Protein AF-A0A2V8JBW6-F1 (afdb_monomer)

Radius of gyration: 11.86 Å; Cα contacts (8 Å, |Δi|>4): 79; chains: 1; bounding box: 34×23×29 Å

pLDDT: mean 96.01, std 4.96, range [64.25, 98.62]

Sequence (77 aa):
MNLSDIPASLRDWFEQTPEVLGGKLRVRGARVSVEQVLELLEAGVPPADIIKSFPSLDLPSVIAVERLAAHCALAML

Solvent-accessible surface area (backbone atoms only — not comparable to full-atom values): 4594 Å² total; per-residue (Å²): 124,58,71,86,77,48,58,80,96,54,40,85,50,43,41,64,44,66,91,46,81,75,40,43,40,18,38,46,93,34,98,46,42,50,66,60,55,48,54,39,47,72,74,66,51,52,63,79,56,51,33,71,78,36,81,65,46,50,66,69,54,52,52,51,51,53,53,48,51,54,53,52,58,61,74,73,110

Mean predicted aligned error: 2.37 Å

Foldseek 3Di:
DALVVFPPVLSQQWDFDCVAPNRAIPGPQFSHHLVNLVVCVVVVNDLVVVCVVGVSDDSVSSVSSVVRVVVVVVVVD

Nearest PDB structures (f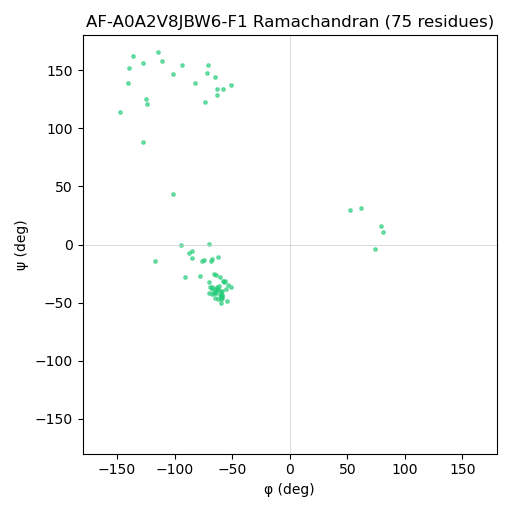oldseek):
  2ga1-assembly1_B  TM=8.476E-01  e=4.210E-03  Trichormus variabilis ATCC 29413
  5af3-assembly1_B  TM=8.458E-01  e=3.894E-02  Mycobacterium tuberculosis H37Rv
  5af3-assembly1_A  TM=8.460E-01  e=7.017E-02  Mycobacterium tuberculosis H37Rv

Structure (mmCIF, N/CA/C/O backbone):
data_AF-A0A2V8JBW6-F1
#
_entry.id   AF-A0A2V8JBW6-F1
#
loop_
_atom_site.group_PDB
_atom_site.id
_atom_site.type_symbol
_atom_site.label_atom_id
_atom_site.label_alt_id
_atom_site.label_comp_id
_atom_site.label_asym_id
_atom_site.label_entity_id
_atom_site.label_seq_id
_atom_site.pdbx_PDB_ins_code
_atom_site.Cartn_x
_a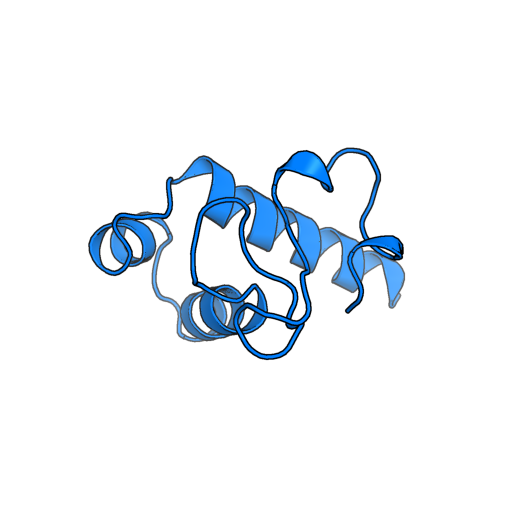tom_site.Cartn_y
_atom_site.Cartn_z
_atom_site.occupancy
_atom_site.B_iso_or_equiv
_atom_site.auth_seq_id
_atom_site.auth_comp_id
_atom_site.auth_asym_id
_atom_site.auth_atom_id
_atom_site.pdbx_PDB_model_num
ATOM 1 N N . MET A 1 1 ? 4.588 -4.710 9.774 1.00 82.88 1 MET A N 1
ATOM 2 C CA . MET A 1 1 ? 5.115 -3.326 9.806 1.00 82.88 1 MET A CA 1
ATOM 3 C C . MET A 1 1 ? 4.153 -2.461 10.595 1.00 82.88 1 MET A C 1
ATOM 5 O O . MET A 1 1 ? 2.956 -2.586 10.352 1.00 82.88 1 MET A O 1
ATOM 9 N N . ASN A 1 2 ? 4.632 -1.640 11.532 1.00 91.00 2 ASN A N 1
ATOM 10 C CA . ASN A 1 2 ? 3.769 -0.701 12.250 1.00 91.00 2 ASN A CA 1
ATOM 11 C C . ASN A 1 2 ? 3.779 0.667 11.570 1.00 91.00 2 ASN A C 1
ATOM 13 O O . ASN A 1 2 ? 4.757 1.047 10.929 1.00 91.00 2 ASN A O 1
ATOM 17 N N . LEU A 1 3 ? 2.705 1.438 11.744 1.00 92.12 3 LEU A N 1
ATOM 18 C CA . LEU A 1 3 ? 2.608 2.803 11.214 1.00 92.12 3 LEU A CA 1
ATOM 19 C C . LEU A 1 3 ? 3.741 3.715 11.729 1.00 92.12 3 LEU A C 1
ATOM 21 O O . LEU A 1 3 ? 4.188 4.609 11.011 1.00 92.12 3 LEU A O 1
ATOM 25 N N . SER A 1 4 ? 4.230 3.472 12.950 1.00 91.56 4 SER A N 1
ATOM 26 C CA . SER A 1 4 ? 5.374 4.177 13.550 1.00 91.56 4 SER A CA 1
ATOM 27 C C . SER A 1 4 ? 6.672 4.023 12.758 1.00 91.56 4 SER A C 1
ATOM 29 O O . SER A 1 4 ? 7.513 4.921 12.793 1.00 91.56 4 SER A O 1
ATOM 31 N N . ASP A 1 5 ? 6.809 2.915 12.032 1.00 91.19 5 ASP A N 1
ATOM 32 C CA . ASP A 1 5 ? 8.034 2.524 11.332 1.00 91.19 5 ASP A CA 1
ATOM 33 C C . ASP A 1 5 ? 8.096 3.137 9.919 1.00 91.19 5 ASP A C 1
ATOM 35 O O . ASP A 1 5 ? 9.108 3.042 9.230 1.00 91.19 5 ASP A O 1
ATOM 39 N N . ILE A 1 6 ? 7.014 3.789 9.475 1.00 94.38 6 ILE A N 1
ATOM 40 C CA . ILE A 1 6 ? 6.893 4.383 8.140 1.00 94.38 6 ILE A CA 1
ATOM 41 C C . ILE A 1 6 ? 7.560 5.768 8.105 1.00 94.38 6 ILE A C 1
ATOM 43 O O . ILE A 1 6 ? 7.358 6.573 9.030 1.00 94.38 6 ILE A O 1
ATOM 47 N N . PRO A 1 7 ? 8.285 6.112 7.018 1.00 94.50 7 PRO A N 1
ATOM 48 C CA . PRO A 1 7 ? 8.812 7.456 6.796 1.00 94.50 7 PRO A CA 1
ATOM 49 C C . PRO A 1 7 ? 7.742 8.534 6.942 1.00 94.50 7 PRO A C 1
ATOM 51 O O . PRO A 1 7 ? 6.645 8.404 6.402 1.00 94.50 7 PRO A O 1
ATOM 54 N N . ALA A 1 8 ? 8.075 9.641 7.611 1.00 95.12 8 ALA A N 1
ATOM 55 C CA . ALA A 1 8 ? 7.131 10.736 7.845 1.00 95.12 8 ALA A CA 1
ATOM 56 C C . ALA A 1 8 ? 6.473 11.251 6.549 1.00 95.12 8 ALA A C 1
ATOM 58 O O . ALA A 1 8 ? 5.287 11.552 6.549 1.00 95.12 8 ALA A O 1
ATOM 59 N N . SER A 1 9 ? 7.209 11.257 5.433 1.00 95.81 9 SER A N 1
ATOM 60 C CA . SER A 1 9 ? 6.719 11.664 4.108 1.00 95.81 9 SER A CA 1
ATOM 61 C C . SER A 1 9 ? 5.672 10.731 3.486 1.00 95.81 9 SER A C 1
ATOM 63 O O . SER A 1 9 ? 5.066 11.095 2.479 1.00 95.81 9 SER A O 1
ATOM 65 N N . LEU A 1 10 ? 5.470 9.532 4.043 1.00 97.12 10 LEU A N 1
ATOM 66 C CA . LEU A 1 10 ? 4.522 8.533 3.547 1.00 97.12 10 LEU A CA 1
ATOM 67 C C . LEU A 1 10 ? 3.390 8.214 4.537 1.00 97.12 10 LEU A C 1
ATOM 69 O O . LEU A 1 10 ? 2.401 7.612 4.130 1.00 97.12 10 LEU A O 1
ATOM 73 N N . ARG A 1 11 ? 3.492 8.606 5.815 1.00 96.38 11 ARG A N 1
ATOM 74 C CA . ARG A 1 11 ? 2.524 8.219 6.866 1.00 96.38 11 ARG A CA 1
ATOM 75 C C . ARG A 1 11 ? 1.080 8.615 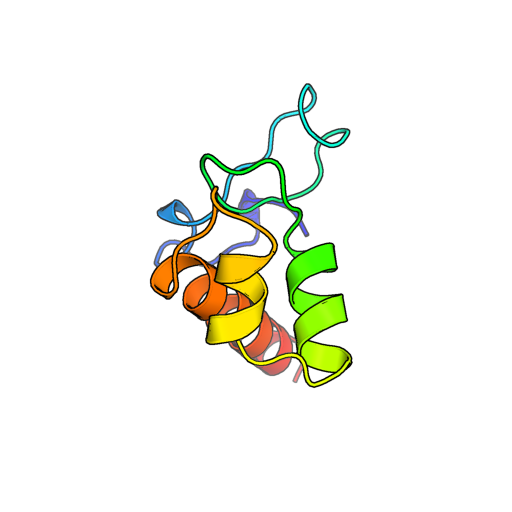6.566 1.00 96.38 11 ARG A C 1
ATOM 77 O O . ARG A 1 11 ? 0.162 7.888 6.942 1.00 96.38 11 ARG A O 1
ATOM 84 N N . ASP A 1 12 ? 0.868 9.725 5.867 1.00 97.69 12 ASP A N 1
ATOM 85 C CA . ASP A 1 12 ? -0.478 10.205 5.540 1.00 97.69 12 ASP A CA 1
ATOM 86 C C . ASP A 1 12 ? -1.214 9.294 4.547 1.00 97.69 12 ASP A C 1
ATOM 88 O O . ASP A 1 12 ? -2.435 9.360 4.454 1.00 97.69 12 ASP A O 1
ATOM 92 N N . TRP A 1 13 ? -0.519 8.370 3.880 1.00 98.38 13 TRP A N 1
ATOM 93 C CA . TRP A 1 13 ? -1.133 7.377 2.993 1.00 98.38 13 TRP A CA 1
ATOM 94 C C . TRP A 1 13 ? -1.647 6.135 3.715 1.00 98.38 13 TRP A C 1
ATOM 96 O O . TRP A 1 13 ? -2.373 5.339 3.119 1.00 98.38 13 TRP A O 1
ATOM 106 N N . PHE A 1 14 ? -1.294 5.956 4.989 1.00 98.31 14 PHE A N 1
ATOM 107 C CA . PHE A 1 14 ? -1.562 4.724 5.716 1.00 98.31 14 PHE A CA 1
ATOM 108 C C . PHE A 1 14 ? -2.279 4.964 7.034 1.00 98.31 14 PHE A C 1
ATOM 110 O O . PHE A 1 14 ? -2.210 6.031 7.640 1.00 98.31 14 PHE A O 1
ATOM 117 N N . GLU A 1 15 ? -2.967 3.931 7.492 1.00 97.94 15 GLU A N 1
ATOM 118 C CA . GLU A 1 15 ? -3.664 3.917 8.764 1.00 97.94 15 GLU A CA 1
ATOM 119 C C . GLU A 1 15 ? -3.471 2.556 9.436 1.00 97.94 15 GLU A C 1
ATOM 121 O O . GLU A 1 15 ? -3.272 1.533 8.777 1.00 97.94 15 GLU A O 1
ATOM 126 N N . GLN A 1 16 ? -3.51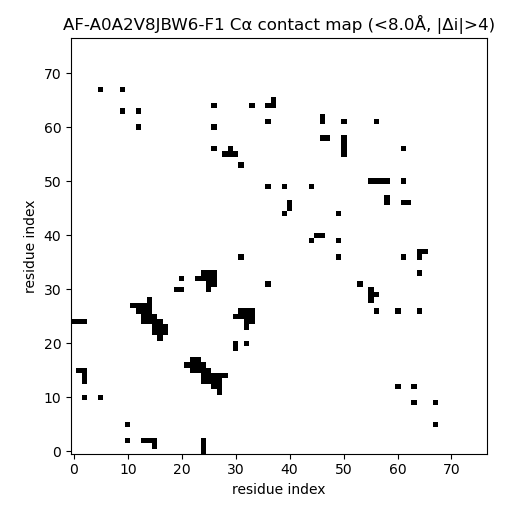8 2.535 10.764 1.00 97.81 16 GLN A N 1
ATOM 127 C CA . GLN A 1 16 ? -3.449 1.310 11.544 1.00 97.81 16 GLN A CA 1
ATOM 128 C C . GLN A 1 16 ? -4.301 1.494 12.795 1.00 97.81 16 GLN A C 1
ATOM 130 O O . GLN A 1 16 ? -4.001 2.340 13.633 1.00 97.81 16 GLN A O 1
ATOM 135 N N . THR A 1 17 ? -5.384 0.728 12.899 1.00 96.94 17 THR A N 1
ATOM 136 C CA . THR A 1 17 ? -6.306 0.777 14.041 1.00 96.94 17 THR A CA 1
ATOM 137 C C . THR A 1 17 ? -6.750 -0.645 14.396 1.00 96.94 17 THR A C 1
ATOM 139 O O . THR A 1 17 ? -6.991 -1.428 13.469 1.00 96.94 17 THR A O 1
ATOM 142 N N . PRO A 1 18 ? -6.853 -1.021 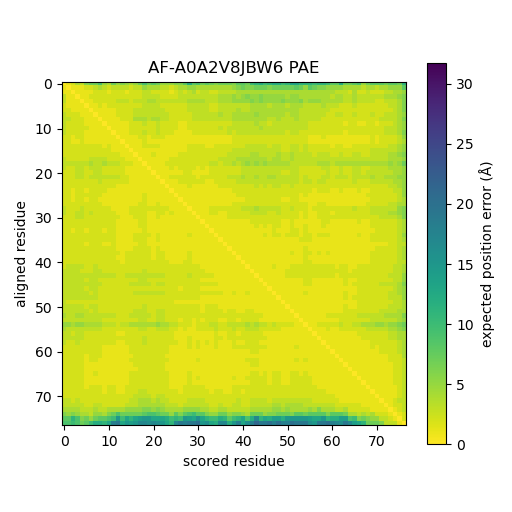15.686 1.00 96.62 18 PRO A N 1
ATOM 143 C CA . PRO A 1 18 ? -7.195 -2.391 16.091 1.00 96.62 18 PRO A CA 1
ATOM 144 C C . PRO A 1 18 ? -8.520 -2.912 15.511 1.00 96.62 18 PRO A C 1
ATOM 146 O O . PRO A 1 18 ? -8.658 -4.099 15.221 1.00 96.62 18 PRO A O 1
ATOM 149 N N . GLU A 1 19 ? -9.487 -2.022 15.29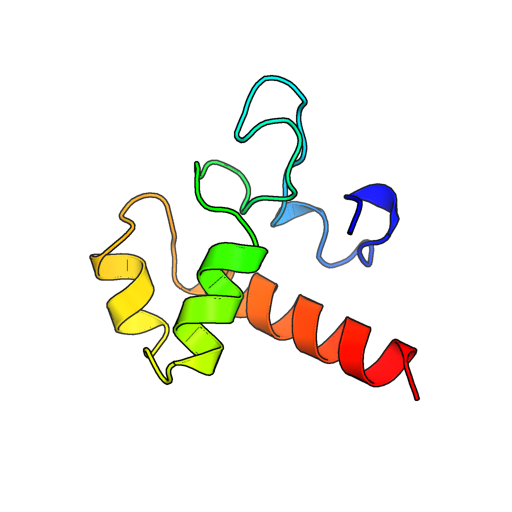6 1.00 97.38 19 GLU A N 1
ATOM 150 C CA . GLU A 1 19 ? -10.871 -2.336 14.918 1.00 97.38 19 GLU A CA 1
ATOM 151 C C . GLU A 1 19 ? -11.014 -2.726 13.438 1.00 97.38 19 GLU A C 1
ATOM 153 O O . GLU A 1 19 ? -12.040 -3.258 13.003 1.00 97.38 19 GLU A O 1
ATOM 158 N N . VAL A 1 20 ? -9.991 -2.457 12.627 1.00 96.69 20 VAL A N 1
ATOM 159 C CA . VAL A 1 20 ? -10.037 -2.650 11.179 1.00 96.69 20 VAL A CA 1
ATOM 160 C C . VAL A 1 20 ? -8.883 -3.543 10.752 1.00 96.69 20 VAL A C 1
ATOM 162 O O . VAL A 1 20 ? -7.722 -3.270 11.042 1.00 96.69 20 VAL A O 1
ATOM 165 N N . LEU A 1 21 ? -9.220 -4.629 10.047 1.00 96.62 21 LEU A N 1
ATOM 166 C CA . LEU A 1 21 ? -8.268 -5.659 9.611 1.00 96.62 21 LEU A CA 1
ATOM 167 C C . LEU A 1 21 ? -7.394 -6.207 10.758 1.00 96.62 21 LEU A C 1
ATOM 169 O O . LEU A 1 21 ? -6.251 -6.590 10.531 1.00 96.62 21 LEU A O 1
ATOM 173 N N . GLY A 1 22 ? -7.914 -6.223 11.991 1.00 95.88 22 GLY A N 1
ATOM 174 C CA . GLY A 1 22 ? -7.192 -6.719 13.165 1.00 95.88 22 GLY A CA 1
ATOM 175 C C . GLY A 1 22 ? -5.918 -5.934 13.485 1.00 95.88 22 GLY A C 1
ATOM 176 O O . GLY A 1 22 ? -4.943 -6.527 13.935 1.00 95.88 22 GLY A O 1
ATOM 177 N N . GLY A 1 23 ? -5.880 -4.628 13.196 1.00 96.44 23 GLY A N 1
ATOM 178 C CA . GLY A 1 23 ? -4.692 -3.807 13.437 1.00 96.44 23 GLY A CA 1
ATOM 179 C C . GLY A 1 23 ? -3.615 -3.916 12.360 1.00 96.44 23 GLY A C 1
ATOM 180 O O . GLY A 1 23 ? -2.513 -3.405 12.554 1.00 96.44 23 GLY A O 1
ATOM 181 N N . LYS A 1 24 ? -3.894 -4.546 11.214 1.00 97.00 24 LYS A N 1
ATOM 182 C CA . LYS A 1 24 ? -2.970 -4.519 10.074 1.00 97.00 24 LYS A CA 1
ATOM 183 C C . LYS A 1 24 ? -2.820 -3.103 9.513 1.00 97.00 24 LYS A C 1
ATOM 185 O O . LYS A 1 24 ? -3.783 -2.335 9.451 1.00 97.00 24 LYS A O 1
ATOM 190 N N . LEU A 1 25 ? -1.605 -2.788 9.061 1.00 98.00 25 LEU A N 1
ATOM 191 C CA . LEU A 1 25 ? -1.330 -1.578 8.296 1.00 98.00 25 LEU A CA 1
ATOM 192 C C . LEU A 1 25 ? -2.109 -1.625 6.977 1.00 98.00 25 LEU A C 1
ATOM 194 O O . LEU A 1 25 ? -2.044 -2.608 6.230 1.00 98.00 25 LEU A O 1
ATOM 198 N N . ARG A 1 26 ? -2.843 -0.556 6.690 1.00 98.25 26 ARG A N 1
ATOM 199 C CA . ARG A 1 26 ? -3.707 -0.450 5.515 1.00 98.25 26 ARG A CA 1
ATOM 200 C C . ARG A 1 26 ? -3.555 0.897 4.841 1.00 98.25 26 ARG A C 1
ATOM 202 O O . ARG A 1 26 ? -3.082 1.852 5.458 1.00 98.25 26 ARG A O 1
ATOM 209 N N . VAL A 1 27 ? -3.996 0.973 3.592 1.00 98.38 27 VAL A N 1
ATOM 210 C CA . VAL A 1 27 ? -4.161 2.257 2.908 1.00 98.38 27 VAL A CA 1
ATOM 211 C C . VAL A 1 27 ? -5.219 3.081 3.648 1.00 98.38 27 VAL A C 1
ATOM 213 O O . VAL A 1 27 ? -6.275 2.564 4.022 1.00 98.38 27 VAL A O 1
ATOM 216 N N . ARG A 1 28 ? -4.928 4.361 3.898 1.00 98.00 28 ARG A N 1
ATOM 217 C CA . ARG A 1 28 ? -5.822 5.271 4.622 1.00 98.00 28 ARG A CA 1
ATOM 218 C C . ARG A 1 28 ? -7.175 5.368 3.920 1.00 98.00 28 ARG A C 1
ATOM 220 O O . ARG A 1 28 ? -7.239 5.541 2.711 1.00 98.00 28 ARG A O 1
ATOM 227 N N . GLY A 1 29 ? -8.259 5.278 4.693 1.00 96.38 29 GLY A N 1
ATOM 228 C CA . GLY A 1 29 ? -9.625 5.361 4.159 1.00 96.38 29 GLY A CA 1
ATOM 229 C C . GLY A 1 29 ? -10.100 4.112 3.407 1.00 96.38 29 GLY A C 1
ATOM 230 O O . GLY A 1 29 ? -11.273 4.033 3.049 1.00 96.38 29 GLY A O 1
ATOM 231 N N . ALA A 1 30 ? -9.239 3.109 3.228 1.00 97.19 30 ALA A N 1
ATOM 232 C CA . ALA A 1 30 ? -9.584 1.842 2.606 1.00 97.19 30 ALA A CA 1
ATOM 233 C C . ALA A 1 30 ? -9.570 0.703 3.628 1.00 97.19 30 ALA A C 1
ATOM 235 O O . ALA A 1 30 ? -8.902 0.754 4.661 1.00 97.19 30 ALA A O 1
ATOM 236 N N . ARG A 1 31 ? -10.285 -0.379 3.313 1.00 97.56 31 ARG A N 1
ATOM 237 C CA . ARG A 1 31 ? -10.204 -1.648 4.052 1.00 97.56 31 ARG A CA 1
ATOM 238 C C . ARG A 1 31 ? -9.342 -2.662 3.290 1.00 97.56 31 ARG A C 1
ATOM 240 O O . ARG A 1 31 ? -9.711 -3.825 3.182 1.00 97.56 31 ARG A O 1
ATOM 247 N N . VAL A 1 32 ? -8.204 -2.198 2.767 1.00 98.19 32 VAL A N 1
ATOM 248 C CA . VAL A 1 32 ? -7.231 -2.985 1.992 1.00 98.19 32 VAL A CA 1
ATOM 249 C C . VAL A 1 32 ? -5.864 -2.872 2.662 1.00 98.19 32 VAL A C 1
ATOM 251 O O . VAL A 1 32 ? -5.358 -1.761 2.852 1.00 98.19 32 VAL A O 1
ATOM 254 N N . SER A 1 33 ? -5.285 -4.002 3.076 1.00 98.31 33 SER A N 1
ATOM 255 C CA . SER A 1 33 ? -3.980 -4.002 3.746 1.00 98.31 33 SER A CA 1
ATOM 256 C C . SER A 1 33 ? -2.854 -3.672 2.768 1.00 98.31 33 SER A C 1
ATOM 258 O O . SER A 1 33 ? -2.954 -3.931 1.570 1.00 98.31 33 SER A O 1
ATOM 260 N N . VAL A 1 34 ? -1.750 -3.140 3.295 1.00 98.06 34 VAL A N 1
ATOM 261 C CA . VAL A 1 34 ? -0.524 -2.941 2.506 1.00 98.06 34 VAL A CA 1
ATOM 262 C C . VAL A 1 34 ? -0.016 -4.278 1.956 1.00 98.06 34 VAL A C 1
ATOM 264 O O . VAL A 1 34 ? 0.344 -4.352 0.789 1.00 98.06 34 VAL A O 1
ATOM 267 N N . GLU A 1 35 ? -0.075 -5.343 2.765 1.00 97.69 35 GLU A N 1
ATOM 268 C CA . GLU A 1 35 ? 0.267 -6.718 2.360 1.00 97.69 35 GLU A CA 1
ATOM 269 C C . GLU A 1 35 ? -0.518 -7.161 1.118 1.00 97.69 35 GLU A C 1
ATOM 271 O O . GLU A 1 35 ? 0.081 -7.597 0.147 1.00 97.69 35 GLU A O 1
ATOM 276 N N . GLN A 1 36 ? -1.839 -6.961 1.101 1.00 98.25 36 GLN A N 1
ATOM 277 C CA . GLN A 1 36 ? -2.687 -7.386 -0.013 1.00 98.25 36 GLN A CA 1
ATOM 278 C C . GLN A 1 36 ? -2.362 -6.637 -1.313 1.00 98.25 36 GLN A C 1
ATOM 280 O O . GLN A 1 36 ? -2.390 -7.221 -2.393 1.00 98.25 36 GLN A O 1
ATOM 285 N N . VAL A 1 37 ? -2.054 -5.338 -1.230 1.00 98.44 37 VAL A N 1
ATOM 286 C CA . VAL A 1 37 ? -1.625 -4.572 -2.411 1.00 98.44 37 VAL A CA 1
ATOM 287 C C . VAL A 1 37 ? -0.278 -5.094 -2.918 1.00 98.44 37 VAL A C 1
ATOM 289 O O . VAL A 1 37 ? -0.116 -5.267 -4.122 1.00 98.44 37 VAL A O 1
ATOM 292 N N . LEU A 1 38 ? 0.664 -5.391 -2.019 1.00 98.38 38 LEU A N 1
ATOM 293 C CA . LEU A 1 38 ? 1.971 -5.941 -2.386 1.00 98.38 38 LEU A CA 1
ATOM 294 C C . LEU A 1 38 ? 1.870 -7.337 -3.008 1.00 98.38 38 LEU A C 1
ATOM 296 O O . LEU A 1 38 ? 2.535 -7.573 -4.007 1.00 98.38 38 LEU A O 1
ATOM 300 N N . GLU A 1 39 ? 1.008 -8.215 -2.494 1.00 98.44 39 GLU A N 1
ATOM 301 C CA . GLU A 1 39 ? 0.744 -9.542 -3.074 1.00 98.44 39 GLU A CA 1
ATOM 302 C C . GLU A 1 39 ? 0.234 -9.438 -4.523 1.00 98.44 39 GLU A C 1
ATOM 304 O O . GLU A 1 39 ? 0.642 -10.202 -5.397 1.00 98.44 39 GLU A O 1
ATOM 309 N N . LEU A 1 40 ? -0.635 -8.463 -4.813 1.00 98.62 40 LEU A N 1
ATOM 310 C CA . LEU A 1 40 ? -1.131 -8.221 -6.172 1.00 98.62 40 LEU A CA 1
ATOM 311 C C . LEU A 1 40 ? -0.043 -7.662 -7.093 1.00 98.62 40 LEU A C 1
ATOM 313 O O . LEU A 1 40 ? 0.065 -8.088 -8.243 1.00 98.62 40 LEU A O 1
ATOM 317 N N . LEU A 1 41 ? 0.769 -6.729 -6.594 1.00 98.38 41 LEU A N 1
ATOM 318 C CA . LEU A 1 41 ? 1.904 -6.183 -7.339 1.00 98.38 41 LEU A CA 1
ATOM 319 C C . LEU A 1 41 ? 2.950 -7.271 -7.630 1.00 98.38 41 LEU A C 1
ATOM 321 O O . LEU A 1 41 ? 3.446 -7.354 -8.752 1.00 98.38 41 LEU A O 1
ATOM 325 N N . GLU A 1 42 ? 3.237 -8.144 -6.661 1.00 98.12 42 GLU A N 1
ATOM 326 C CA . GLU A 1 42 ? 4.118 -9.309 -6.816 1.00 98.12 42 GLU A CA 1
ATOM 327 C C . GLU A 1 42 ? 3.577 -10.290 -7.866 1.00 98.12 42 GLU A C 1
ATOM 329 O O . GLU A 1 42 ? 4.333 -10.790 -8.698 1.00 98.12 42 GLU A O 1
ATOM 334 N N . ALA A 1 43 ? 2.258 -10.496 -7.901 1.00 98.38 43 ALA A N 1
ATOM 335 C CA . ALA A 1 43 ? 1.583 -11.286 -8.929 1.00 98.38 43 ALA A CA 1
ATOM 336 C C . ALA A 1 43 ? 1.556 -10.614 -10.322 1.00 98.38 43 ALA A C 1
ATOM 338 O O . ALA A 1 43 ? 0.997 -11.176 -11.266 1.00 98.38 43 ALA A O 1
ATOM 339 N N . GLY A 1 44 ? 2.143 -9.422 -10.473 1.00 98.25 44 GLY A N 1
ATOM 340 C CA . GLY A 1 44 ? 2.215 -8.687 -11.735 1.00 98.25 44 GLY A CA 1
ATOM 341 C C . GLY A 1 44 ? 0.929 -7.946 -12.107 1.00 98.25 44 GLY A C 1
ATOM 342 O O . GLY A 1 44 ? 0.772 -7.544 -13.261 1.00 98.25 44 GLY A O 1
ATOM 343 N N . VAL A 1 45 ? 0.000 -7.756 -11.164 1.00 98.50 45 VAL A N 1
ATOM 344 C CA . VAL A 1 45 ? -1.227 -6.989 -11.404 1.00 98.50 45 VAL A CA 1
ATOM 345 C C . VAL A 1 45 ? -0.879 -5.496 -11.475 1.00 98.50 45 VAL A C 1
ATOM 347 O O . VAL A 1 45 ? -0.335 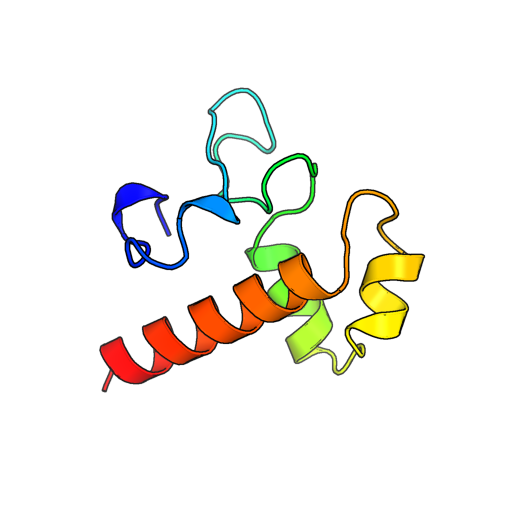-4.949 -10.514 1.00 98.50 45 VAL A O 1
ATOM 350 N N . PRO A 1 46 ? -1.199 -4.792 -12.576 1.00 98.06 46 PRO A N 1
ATOM 351 C CA . PRO A 1 46 ? -0.848 -3.384 -12.709 1.00 98.06 46 PRO A CA 1
ATOM 352 C C . PRO A 1 46 ? -1.712 -2.496 -11.790 1.00 98.06 46 PRO A C 1
ATOM 354 O O . PRO A 1 46 ? -2.908 -2.764 -11.625 1.00 98.06 46 PRO A O 1
ATOM 357 N N . PRO A 1 47 ? -1.178 -1.373 -11.262 1.00 98.19 47 PRO A N 1
ATOM 358 C CA . PRO A 1 47 ? -1.912 -0.468 -1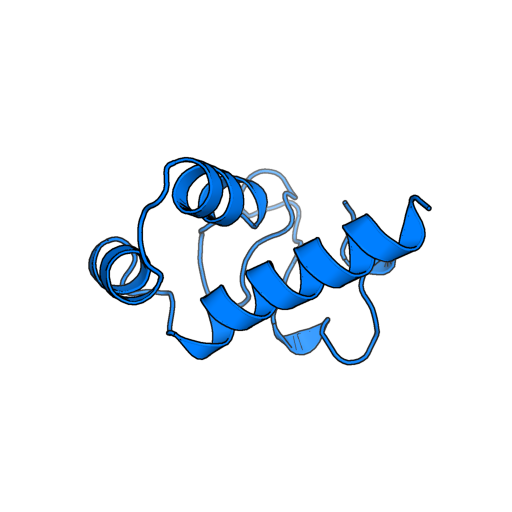0.368 1.00 98.19 47 PRO A CA 1
ATOM 359 C C . PRO A 1 47 ? -3.281 -0.012 -10.893 1.00 98.19 47 PRO A C 1
ATOM 361 O O . PRO A 1 47 ? -4.243 0.092 -10.133 1.00 98.19 47 PRO A O 1
ATOM 364 N N . ALA A 1 48 ? -3.396 0.207 -12.207 1.00 97.94 48 ALA A N 1
ATOM 365 C CA . ALA A 1 48 ? -4.646 0.599 -12.856 1.00 97.94 48 ALA A CA 1
ATOM 366 C C . ALA A 1 48 ? -5.752 -0.470 -12.765 1.00 97.94 48 ALA A C 1
ATOM 368 O O . ALA A 1 48 ? -6.930 -0.122 -12.808 1.00 97.94 48 ALA A O 1
ATOM 369 N N . ASP A 1 49 ? -5.400 -1.750 -12.632 1.00 98.44 49 ASP A N 1
ATOM 370 C CA . ASP A 1 49 ? -6.363 -2.843 -12.464 1.00 98.44 49 ASP A CA 1
ATOM 371 C C . ASP A 1 49 ? -6.653 -3.131 -10.985 1.00 98.44 49 ASP A C 1
ATOM 373 O O . ASP A 1 49 ? -7.778 -3.502 -10.632 1.00 98.44 49 ASP A O 1
ATOM 377 N N . ILE A 1 50 ? -5.689 -2.856 -10.098 1.00 98.38 50 ILE A N 1
ATOM 378 C CA . ILE A 1 50 ? -5.898 -2.895 -8.645 1.00 98.38 50 ILE A CA 1
ATOM 379 C C . ILE A 1 50 ? -7.002 -1.906 -8.253 1.00 98.38 50 ILE A C 1
ATOM 381 O O . ILE A 1 50 ? -7.975 -2.298 -7.611 1.00 98.38 50 ILE A O 1
ATOM 385 N N . ILE A 1 51 ? -6.931 -0.648 -8.699 1.00 98.25 51 ILE A N 1
ATOM 386 C CA . ILE A 1 51 ? -7.941 0.366 -8.334 1.00 98.25 51 ILE A CA 1
ATOM 387 C C . ILE A 1 51 ? -9.339 0.062 -8.896 1.00 98.25 51 ILE A C 1
ATOM 389 O O . ILE A 1 51 ? -10.341 0.459 -8.309 1.00 98.25 51 ILE A O 1
ATOM 393 N N . LYS A 1 52 ? -9.439 -0.692 -10.001 1.00 97.88 52 LYS A N 1
ATOM 394 C CA . LYS A 1 52 ? -10.736 -1.177 -10.512 1.00 97.88 52 LYS A CA 1
ATOM 395 C C . LYS A 1 52 ? -11.338 -2.236 -9.590 1.00 97.88 52 LYS A C 1
ATOM 397 O O . LYS A 1 52 ? -12.552 -2.279 -9.418 1.00 97.88 52 LYS A O 1
ATOM 402 N N . SER A 1 53 ? -10.488 -3.078 -9.008 1.00 96.88 53 SER A N 1
ATOM 403 C CA . SER A 1 53 ? -10.887 -4.150 -8.089 1.00 96.88 53 SER A CA 1
ATOM 404 C C . SER A 1 53 ? -11.206 -3.623 -6.687 1.00 96.88 53 SER A C 1
ATOM 406 O O . SER A 1 53 ? -12.026 -4.205 -5.978 1.00 96.88 53 SER A O 1
ATOM 408 N N . PHE A 1 54 ? -10.601 -2.497 -6.299 1.00 97.31 54 PHE A N 1
ATOM 409 C CA . PHE A 1 54 ? -10.786 -1.861 -4.997 1.00 97.31 54 PHE A CA 1
ATOM 410 C C . PHE A 1 54 ? -11.172 -0.383 -5.157 1.00 97.31 54 PHE A C 1
ATOM 412 O O . PHE A 1 54 ? -10.304 0.481 -5.076 1.00 97.31 54 PHE A O 1
ATOM 419 N N . PRO A 1 55 ? -12.474 -0.054 -5.285 1.00 94.94 55 PRO A N 1
ATOM 420 C CA . PRO A 1 55 ? -12.939 1.326 -5.490 1.00 94.94 55 PRO A CA 1
ATOM 421 C C . PRO A 1 55 ? -12.628 2.313 -4.352 1.00 94.94 55 PRO A C 1
ATOM 423 O O . PRO A 1 55 ? -12.846 3.509 -4.502 1.00 94.94 55 PRO A O 1
ATOM 426 N N . SER A 1 56 ? -12.167 1.819 -3.197 1.00 97.06 56 SER A N 1
ATOM 427 C CA . SER A 1 56 ? -11.685 2.657 -2.086 1.00 97.06 56 SER A CA 1
ATOM 428 C C . SER A 1 56 ? -10.218 3.073 -2.233 1.00 97.06 56 SER A C 1
ATOM 430 O O . SER A 1 56 ? -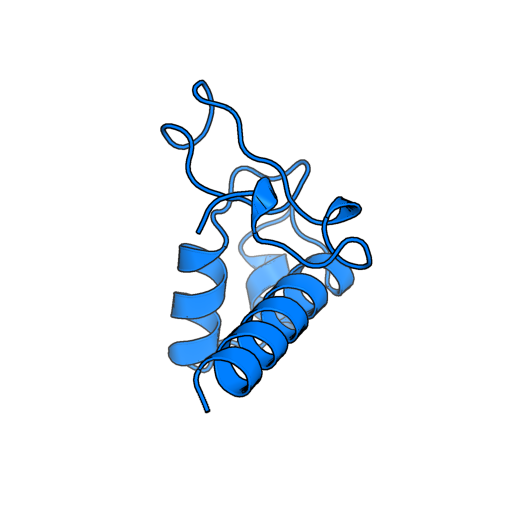9.729 3.846 -1.415 1.00 97.06 56 SER A O 1
ATOM 432 N N . LEU A 1 57 ? -9.523 2.565 -3.251 1.00 98.31 57 LEU A N 1
ATOM 433 C CA . LEU A 1 57 ? -8.164 2.950 -3.598 1.00 98.31 57 LEU A CA 1
ATOM 434 C C . LEU A 1 57 ? -8.170 3.905 -4.786 1.00 98.31 57 LEU A C 1
ATOM 436 O O . LEU A 1 57 ? -8.965 3.774 -5.718 1.00 98.31 57 LEU A O 1
ATOM 440 N N . ASP A 1 58 ? -7.206 4.813 -4.781 1.00 98.12 58 ASP A N 1
ATOM 441 C CA . ASP A 1 58 ? -6.824 5.601 -5.942 1.00 98.12 58 ASP A CA 1
ATOM 442 C C . ASP A 1 58 ? -5.395 5.256 -6.385 1.00 98.12 58 ASP A C 1
ATOM 444 O O . ASP A 1 58 ? -4.632 4.591 -5.677 1.00 98.12 58 ASP A O 1
ATOM 448 N N . LEU A 1 59 ? -5.025 5.685 -7.592 1.00 98.38 59 LEU A N 1
ATOM 449 C CA . LEU A 1 59 ? -3.701 5.392 -8.139 1.00 98.38 59 LEU A CA 1
ATOM 450 C C . LEU A 1 59 ? -2.559 5.926 -7.242 1.00 98.38 59 LEU A C 1
ATOM 452 O O . LEU A 1 59 ? -1.621 5.169 -6.987 1.00 98.38 59 LEU A O 1
ATOM 456 N N . PRO A 1 60 ? -2.622 7.166 -6.706 1.00 98.50 60 PRO A N 1
ATOM 457 C CA . PRO A 1 60 ? -1.624 7.663 -5.759 1.00 98.50 60 PRO A CA 1
ATOM 458 C C . PRO A 1 60 ? -1.430 6.780 -4.521 1.00 98.50 60 PRO A C 1
ATOM 460 O O . PRO A 1 60 ? -0.293 6.594 -4.088 1.00 98.50 60 PRO A O 1
ATOM 463 N N . SER A 1 61 ? -2.500 6.200 -3.971 1.00 98.44 61 SER A N 1
ATOM 464 C CA . SER A 1 61 ? -2.404 5.329 -2.800 1.00 98.44 61 SER A CA 1
ATOM 465 C C . SER A 1 61 ? -1.679 4.013 -3.090 1.00 98.44 61 SER A C 1
ATOM 467 O O . SER A 1 61 ? -0.880 3.563 -2.269 1.00 98.44 61 SER A O 1
ATOM 469 N N . VAL A 1 62 ? -1.872 3.435 -4.282 1.00 98.56 62 VAL A N 1
ATOM 470 C CA . VAL A 1 62 ? -1.125 2.244 -4.723 1.00 98.56 62 VAL A CA 1
ATOM 471 C C . VAL A 1 62 ? 0.351 2.592 -4.932 1.00 98.56 62 VAL A C 1
ATOM 473 O O . VAL A 1 62 ? 1.228 1.879 -4.451 1.00 98.56 62 VAL A O 1
ATOM 476 N N . ILE A 1 63 ? 0.643 3.745 -5.539 1.00 98.38 63 ILE A N 1
ATOM 477 C CA . ILE A 1 63 ? 2.022 4.238 -5.695 1.00 98.38 63 ILE A CA 1
ATOM 478 C C . ILE A 1 63 ? 2.681 4.480 -4.326 1.00 98.38 63 ILE A C 1
ATOM 480 O O . ILE A 1 63 ? 3.878 4.249 -4.151 1.00 98.38 63 ILE A O 1
ATOM 484 N N . ALA A 1 64 ? 1.933 4.933 -3.316 1.00 98.44 64 ALA A N 1
ATOM 485 C CA . ALA A 1 64 ? 2.465 5.084 -1.964 1.00 98.44 64 ALA A CA 1
ATOM 486 C C . ALA A 1 64 ? 2.891 3.735 -1.357 1.00 98.44 64 ALA A C 1
ATOM 488 O O . ALA A 1 64 ? 3.921 3.682 -0.682 1.00 98.44 64 ALA A O 1
ATOM 489 N N . VAL A 1 65 ? 2.153 2.652 -1.636 1.00 98.38 65 VAL A N 1
ATOM 490 C CA . VAL A 1 65 ? 2.545 1.282 -1.258 1.00 98.38 65 VAL A CA 1
ATOM 491 C C . VAL A 1 65 ? 3.854 0.878 -1.942 1.00 98.38 65 VAL A C 1
ATOM 493 O O . VAL A 1 65 ? 4.769 0.416 -1.263 1.00 98.38 65 VAL A O 1
ATOM 496 N N . GLU A 1 66 ? 3.996 1.119 -3.248 1.00 98.12 66 GLU A N 1
ATOM 497 C CA . GLU A 1 66 ? 5.241 0.839 -3.985 1.00 98.12 66 GLU A CA 1
ATOM 498 C C . GLU A 1 66 ? 6.434 1.617 -3.410 1.00 98.12 66 GLU A C 1
ATOM 500 O O . GLU A 1 66 ? 7.512 1.062 -3.188 1.00 98.12 66 GLU A O 1
ATOM 505 N N . ARG A 1 67 ? 6.241 2.906 -3.099 1.00 97.88 67 ARG A N 1
ATOM 506 C CA . ARG A 1 67 ? 7.273 3.756 -2.481 1.00 97.88 67 ARG A CA 1
ATOM 507 C C . ARG A 1 67 ? 7.675 3.261 -1.095 1.00 97.88 67 ARG A C 1
ATOM 509 O O . ARG A 1 67 ? 8.854 3.332 -0.751 1.00 97.88 67 ARG A O 1
ATOM 516 N N . LEU A 1 68 ? 6.717 2.772 -0.308 1.00 97.38 68 LEU A N 1
ATOM 517 C CA . LEU A 1 68 ? 6.995 2.162 0.989 1.00 97.38 68 LEU A CA 1
ATOM 518 C C . LEU A 1 68 ? 7.815 0.876 0.823 1.00 97.38 68 LEU A C 1
ATOM 520 O O . LEU A 1 68 ? 8.830 0.721 1.497 1.00 97.38 68 LEU A O 1
ATOM 524 N N . ALA A 1 69 ? 7.433 0.001 -0.110 1.00 96.56 69 ALA A N 1
ATOM 525 C CA . ALA A 1 69 ? 8.179 -1.223 -0.398 1.00 96.56 69 ALA A CA 1
ATOM 526 C C . ALA A 1 69 ? 9.621 -0.928 -0.831 1.00 96.56 69 ALA A C 1
ATOM 528 O O . ALA A 1 69 ? 10.554 -1.517 -0.289 1.00 96.56 69 ALA A O 1
ATOM 529 N N . ALA A 1 70 ? 9.816 0.036 -1.737 1.00 96.38 70 ALA A N 1
ATOM 530 C CA . ALA A 1 70 ? 11.141 0.466 -2.173 1.00 96.38 70 ALA A CA 1
ATOM 531 C C . ALA A 1 70 ? 11.984 1.020 -1.013 1.00 96.38 70 ALA A C 1
ATOM 533 O O . ALA A 1 70 ? 13.157 0.677 -0.881 1.00 96.38 70 ALA A O 1
ATOM 534 N N . HIS A 1 71 ? 11.390 1.841 -0.139 1.00 94.31 71 HIS A N 1
ATOM 535 C CA . HIS A 1 71 ? 12.078 2.348 1.047 1.00 94.31 71 HIS A CA 1
ATOM 536 C C . HIS A 1 71 ? 12.542 1.212 1.968 1.00 94.31 71 HIS A C 1
ATOM 538 O O . HIS A 1 71 ? 13.695 1.198 2.394 1.00 94.31 71 HIS A O 1
ATOM 544 N N . CYS A 1 72 ? 11.668 0.246 2.249 1.00 92.50 72 CYS A N 1
ATOM 545 C CA . CYS A 1 72 ? 11.997 -0.880 3.118 1.00 92.50 72 CYS A CA 1
ATOM 546 C C . CYS A 1 72 ? 13.034 -1.812 2.495 1.00 92.50 72 CYS A C 1
ATOM 548 O O . CYS A 1 72 ? 13.927 -2.265 3.202 1.00 92.50 72 CYS A O 1
ATOM 550 N N . ALA A 1 73 ? 12.961 -2.054 1.184 1.00 92.81 73 ALA A N 1
ATOM 551 C CA . ALA A 1 73 ? 13.965 -2.829 0.464 1.00 92.81 73 ALA A CA 1
ATOM 552 C C . ALA A 1 73 ? 15.361 -2.201 0.591 1.00 92.81 73 ALA A C 1
ATOM 554 O O . ALA A 1 73 ? 16.320 -2.911 0.865 1.00 92.81 73 ALA A O 1
ATOM 555 N N . LEU A 1 74 ? 15.467 -0.873 0.462 1.00 92.31 74 LEU A N 1
ATOM 556 C CA . LEU A 1 74 ? 16.734 -0.155 0.631 1.00 92.31 74 LEU A CA 1
ATOM 557 C C . LEU A 1 74 ? 17.223 -0.129 2.085 1.00 92.31 74 LEU A C 1
ATOM 559 O O . LEU A 1 74 ? 18.425 -0.131 2.308 1.00 92.31 74 LEU A O 1
ATOM 563 N N . ALA A 1 75 ? 16.318 -0.102 3.066 1.00 86.81 75 ALA A N 1
ATOM 564 C CA . ALA A 1 75 ? 16.669 -0.109 4.488 1.00 86.81 75 ALA A CA 1
ATOM 565 C C . ALA A 1 75 ? 17.153 -1.481 5.003 1.00 86.81 75 ALA A C 1
ATOM 567 O O . ALA A 1 75 ? 17.664 -1.563 6.117 1.00 86.81 75 ALA A O 1
ATOM 568 N N . MET A 1 76 ? 16.956 -2.551 4.225 1.00 79.31 76 MET A N 1
ATOM 569 C CA . MET A 1 76 ? 17.419 -3.910 4.535 1.00 79.31 76 MET A CA 1
ATOM 570 C C . MET A 1 76 ? 18.777 -4.259 3.896 1.00 79.31 76 MET A C 1
ATOM 572 O O . MET A 1 76 ? 19.254 -5.378 4.092 1.00 79.31 76 MET A O 1
ATOM 576 N N . LEU A 1 77 ? 19.377 -3.336 3.134 1.00 64.25 77 LEU A N 1
ATOM 577 C CA . LEU A 1 77 ? 20.730 -3.439 2.568 1.00 64.25 77 LEU A CA 1
ATOM 578 C C . LEU A 1 77 ? 21.771 -2.862 3.535 1.00 64.25 77 LEU A C 1
ATOM 580 O O . LEU A 1 77 ? 22.875 -3.446 3.601 1.00 64.25 77 LEU A O 1
#

Secondary structure (DSSP, 8-state):
--GGGS-TTTGGGEE--TTSGGG--EETTSS-BHHHHHHHHHTT--HHHHHHH-TT--HHHHHHHHHHHHHHHHHT-